Protein AF-A0AAE3G2D7-F1 (afdb_monomer_lite)

pLDDT: mean 83.36, std 17.12, range [39.81, 97.88]

Structure (mmCIF, N/CA/C/O backbone):
data_AF-A0AAE3G2D7-F1
#
_entry.id   AF-A0AAE3G2D7-F1
#
loop_
_atom_site.group_PDB
_atom_site.id
_atom_site.type_symbol
_atom_site.label_atom_id
_atom_site.label_al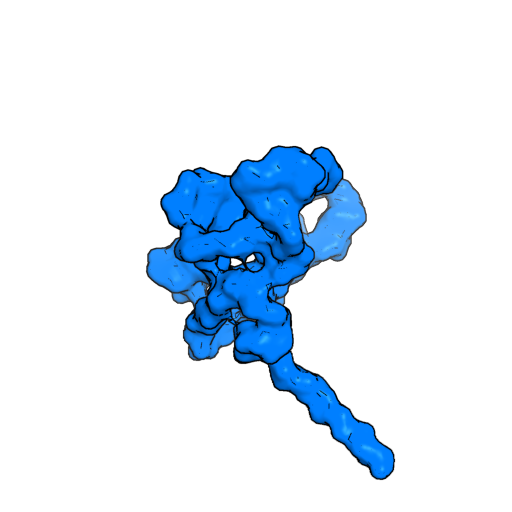t_id
_atom_site.label_comp_id
_atom_site.label_asym_id
_atom_site.label_entity_id
_atom_site.label_seq_id
_atom_site.pdbx_PDB_ins_code
_atom_site.Cartn_x
_atom_site.Cartn_y
_atom_site.Cartn_z
_atom_site.occupancy
_atom_site.B_iso_or_equiv
_atom_site.auth_seq_id
_atom_site.auth_comp_id
_atom_site.auth_asym_id
_atom_site.auth_atom_id
_atom_site.pdbx_PDB_model_num
ATOM 1 N N . MET A 1 1 ? -15.738 4.075 17.143 1.00 79.81 1 MET A N 1
ATOM 2 C CA . MET A 1 1 ? -15.095 4.270 15.831 1.00 79.81 1 MET A CA 1
ATOM 3 C C . MET A 1 1 ? -13.638 3.992 16.067 1.00 79.81 1 MET A C 1
ATOM 5 O O . MET A 1 1 ? -13.057 4.680 16.897 1.00 79.81 1 MET A O 1
ATOM 9 N N . ALA A 1 2 ? -13.101 2.979 15.406 1.00 90.56 2 ALA A N 1
ATOM 10 C CA . ALA A 1 2 ? -11.677 2.695 15.440 1.00 90.56 2 ALA A CA 1
ATOM 11 C C . ALA A 1 2 ? -11.005 3.349 14.230 1.00 90.56 2 ALA A C 1
ATOM 13 O O . ALA A 1 2 ? -11.614 3.455 13.158 1.00 90.56 2 ALA A O 1
ATOM 14 N N . LEU A 1 3 ? -9.767 3.790 14.418 1.00 95.25 3 LEU A N 1
ATOM 15 C CA . LEU A 1 3 ? -8.888 4.194 13.332 1.00 95.25 3 LEU A CA 1
ATOM 16 C C . LEU A 1 3 ? -7.773 3.179 13.204 1.00 95.25 3 LEU A C 1
ATOM 18 O O . LEU A 1 3 ? -7.226 2.718 14.206 1.00 95.25 3 LEU A O 1
ATOM 22 N N . LEU A 1 4 ? -7.446 2.864 11.962 1.00 96.06 4 LEU A N 1
ATOM 23 C CA . LEU A 1 4 ? -6.377 1.955 11.613 1.00 96.06 4 LEU A CA 1
ATOM 24 C C . LEU A 1 4 ? -5.421 2.669 10.663 1.00 96.06 4 LEU A C 1
ATOM 26 O O . LEU A 1 4 ? -5.854 3.459 9.818 1.00 96.06 4 LEU A O 1
ATOM 30 N N . ARG A 1 5 ? -4.135 2.361 10.768 1.00 97.12 5 ARG A N 1
ATOM 31 C CA . ARG A 1 5 ? -3.129 2.745 9.783 1.00 97.12 5 ARG A CA 1
ATOM 32 C C . ARG A 1 5 ? -2.738 1.515 8.981 1.00 97.12 5 ARG A C 1
ATOM 34 O O . ARG A 1 5 ? -2.299 0.518 9.544 1.00 97.12 5 ARG A O 1
ATOM 41 N N . PHE A 1 6 ? -2.915 1.606 7.670 1.00 97.88 6 PHE A N 1
ATOM 42 C CA . PHE A 1 6 ? -2.371 0.657 6.710 1.00 97.88 6 PHE A CA 1
ATOM 43 C C . PHE A 1 6 ? -1.032 1.187 6.208 1.00 97.88 6 PHE A C 1
ATOM 45 O O . PHE A 1 6 ? -0.997 2.258 5.600 1.00 97.88 6 PHE A O 1
ATOM 52 N N . SER A 1 7 ? 0.039 0.438 6.450 1.00 97.81 7 SER A N 1
ATOM 53 C CA . SER A 1 7 ? 1.404 0.796 6.067 1.00 97.81 7 SER A CA 1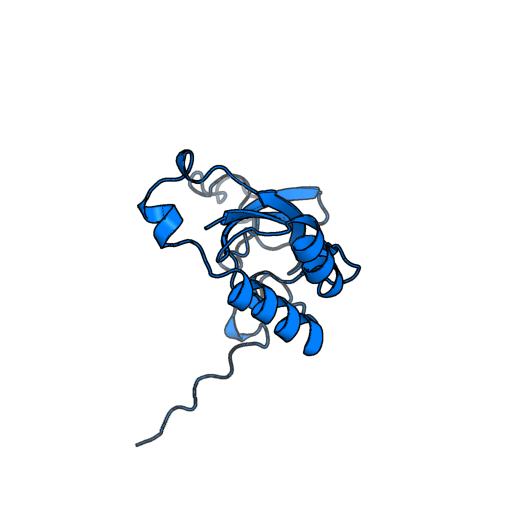
ATOM 54 C C . SER A 1 7 ? 1.921 -0.167 5.003 1.00 97.81 7 SER A C 1
ATOM 56 O O . SER A 1 7 ? 1.758 -1.385 5.106 1.00 97.81 7 SER A O 1
ATOM 58 N N . TYR A 1 8 ? 2.573 0.375 3.984 1.00 97.88 8 TYR A N 1
ATOM 59 C CA . TYR A 1 8 ? 3.132 -0.375 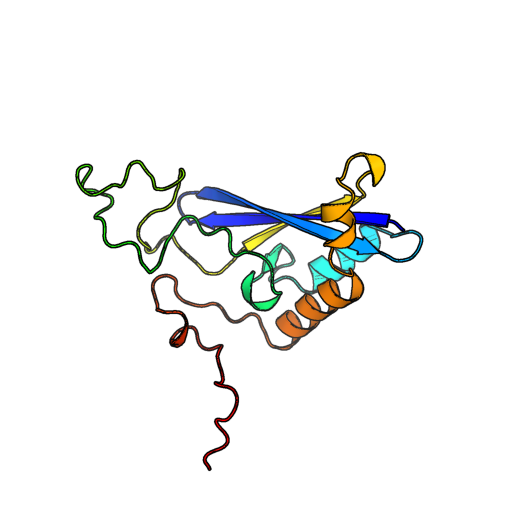2.862 1.00 97.88 8 TYR A CA 1
ATOM 60 C C . TYR A 1 8 ? 4.371 0.338 2.329 1.00 97.88 8 TYR A C 1
ATOM 62 O O . TYR A 1 8 ? 4.656 1.478 2.705 1.00 97.88 8 TYR A O 1
ATOM 70 N N . LEU A 1 9 ? 5.122 -0.329 1.462 1.00 95.50 9 LEU A N 1
ATOM 71 C CA . LEU A 1 9 ? 6.290 0.265 0.831 1.00 95.50 9 LEU A CA 1
ATOM 72 C C . LEU A 1 9 ? 6.452 -0.176 -0.619 1.00 95.50 9 LEU A C 1
ATOM 74 O O . LEU A 1 9 ? 6.048 -1.268 -1.011 1.00 95.50 9 LEU A O 1
ATOM 78 N N . TYR A 1 10 ? 7.071 0.693 -1.404 1.00 94.06 10 TYR A N 1
ATOM 79 C CA . TYR A 1 10 ? 7.722 0.335 -2.652 1.00 94.06 10 TYR A CA 1
ATOM 80 C C . TYR A 1 10 ? 9.181 -0.030 -2.361 1.00 94.06 10 TYR A C 1
ATOM 82 O O . TYR A 1 10 ? 9.832 0.642 -1.553 1.00 94.06 10 TYR A O 1
ATOM 90 N N . ARG A 1 11 ? 9.682 -1.078 -3.019 1.00 91.31 11 ARG A N 1
ATOM 91 C CA . ARG A 1 11 ? 11.088 -1.486 -3.006 1.00 91.31 11 ARG A CA 1
ATOM 92 C C . ARG A 1 11 ? 11.504 -1.832 -4.429 1.00 91.31 11 ARG A C 1
ATOM 94 O O . ARG A 1 11 ? 10.773 -2.575 -5.064 1.00 91.31 11 ARG A O 1
ATOM 101 N N . ASP A 1 12 ? 12.638 -1.327 -4.895 1.00 86.94 12 ASP A N 1
ATOM 102 C CA . ASP A 1 12 ? 13.227 -1.737 -6.176 1.00 86.94 12 ASP A CA 1
ATOM 103 C C . ASP A 1 12 ? 14.204 -2.921 -5.997 1.00 86.94 12 ASP A C 1
ATOM 105 O O . ASP A 1 12 ? 14.493 -3.359 -4.873 1.00 86.94 12 ASP A O 1
ATOM 109 N N . ALA A 1 13 ? 14.748 -3.451 -7.094 1.00 84.94 13 ALA A N 1
ATOM 110 C CA . ALA A 1 13 ? 15.732 -4.537 -7.025 1.00 84.94 13 ALA A CA 1
ATOM 111 C C . ALA A 1 13 ? 17.077 -4.112 -6.390 1.00 84.94 13 ALA A C 1
ATOM 113 O O . ALA A 1 13 ? 17.789 -4.956 -5.838 1.00 84.94 13 ALA A O 1
ATOM 114 N N . SER A 1 14 ? 17.374 -2.809 -6.366 1.00 80.75 14 SER A N 1
ATOM 115 C CA . SER A 1 14 ? 18.515 -2.207 -5.662 1.00 80.75 14 SER A CA 1
ATOM 116 C C . SER A 1 14 ? 18.256 -1.936 -4.163 1.00 80.75 14 SER A C 1
ATOM 118 O O . SER A 1 14 ? 19.134 -1.453 -3.442 1.00 80.75 14 SER A O 1
ATOM 120 N N . ASN A 1 15 ? 17.088 -2.341 -3.644 1.00 82.62 15 ASN A N 1
ATOM 121 C CA . ASN A 1 15 ? 16.656 -2.242 -2.247 1.00 82.62 15 ASN A CA 1
ATOM 122 C C . ASN A 1 15 ? 16.512 -0.801 -1.703 1.00 82.62 15 ASN A C 1
ATOM 124 O O . ASN A 1 15 ? 16.484 -0.599 -0.479 1.00 82.62 15 ASN A O 1
ATOM 128 N N . TYR A 1 16 ? 16.342 0.192 -2.575 1.00 81.00 16 TYR A N 1
ATOM 129 C CA . TYR A 1 16 ? 15.807 1.495 -2.193 1.00 81.00 16 TYR A CA 1
ATOM 130 C C . TYR A 1 16 ? 14.334 1.360 -1.813 1.00 81.00 16 TYR A C 1
ATOM 132 O O . TYR A 1 16 ? 13.613 0.517 -2.342 1.00 81.00 16 TYR A O 1
ATOM 140 N N . LYS A 1 17 ? 13.886 2.154 -0.834 1.00 89.38 17 LYS A N 1
ATOM 141 C CA . LYS A 1 17 ? 12.541 2.030 -0.257 1.00 89.38 17 LYS A CA 1
ATOM 142 C C . LYS A 1 17 ? 11.857 3.371 -0.131 1.00 89.38 17 LYS A C 1
ATOM 144 O O . LYS A 1 17 ? 12.470 4.339 0.310 1.00 89.38 17 LYS A O 1
ATOM 149 N N . ASN A 1 18 ? 10.563 3.377 -0.408 1.00 91.75 18 ASN A N 1
ATOM 150 C CA . ASN A 1 18 ? 9.687 4.488 -0.081 1.00 91.75 18 ASN A CA 1
ATOM 151 C C . ASN A 1 18 ? 8.410 3.963 0.562 1.00 91.75 18 ASN A C 1
ATOM 153 O O . ASN A 1 18 ? 7.843 2.975 0.099 1.00 91.75 18 ASN A O 1
ATOM 157 N N . ALA A 1 19 ? 7.973 4.605 1.638 1.00 94.06 19 ALA A N 1
ATOM 158 C CA . ALA A 1 19 ? 6.834 4.148 2.419 1.00 94.06 19 ALA A CA 1
ATOM 159 C C . ALA A 1 19 ? 5.576 4.945 2.075 1.00 94.06 19 ALA A C 1
ATOM 161 O O . ALA A 1 19 ? 5.630 6.141 1.789 1.00 94.06 19 ALA A O 1
ATOM 162 N N . GLY A 1 20 ? 4.435 4.274 2.156 1.00 94.94 20 GLY A N 1
ATOM 163 C CA . GLY A 1 20 ? 3.124 4.888 2.095 1.00 94.94 20 GLY A CA 1
ATOM 164 C C . GLY A 1 20 ? 2.283 4.476 3.292 1.00 94.94 20 GLY A C 1
ATOM 165 O O . GLY A 1 20 ? 2.415 3.375 3.830 1.00 94.94 20 GLY A O 1
ATOM 166 N N . GLU A 1 21 ? 1.381 5.365 3.685 1.00 96.38 21 GLU A N 1
ATOM 167 C CA . GLU A 1 21 ? 0.393 5.086 4.716 1.00 96.38 21 GLU A CA 1
ATOM 168 C C . GLU A 1 21 ? -0.998 5.532 4.270 1.00 96.38 21 GLU A C 1
ATOM 170 O O . GLU A 1 21 ? -1.162 6.481 3.498 1.00 96.38 21 GLU A O 1
ATOM 175 N N . VAL A 1 22 ? -2.016 4.812 4.733 1.00 96.94 22 VAL A N 1
ATOM 176 C CA . VAL A 1 22 ? -3.420 5.158 4.521 1.00 96.94 22 VAL A CA 1
ATOM 177 C C . VAL A 1 22 ? -4.162 5.028 5.839 1.00 96.94 22 VAL A C 1
ATOM 179 O O . VAL A 1 22 ? -4.136 3.980 6.487 1.00 96.94 22 VAL A O 1
ATOM 182 N N . LEU A 1 23 ? -4.869 6.094 6.208 1.00 97.00 23 LEU A N 1
ATOM 183 C CA . LEU A 1 23 ? -5.768 6.086 7.352 1.00 97.00 23 LEU A CA 1
ATOM 184 C C . LEU A 1 23 ? -7.106 5.459 6.973 1.00 97.00 23 LEU A C 1
ATOM 186 O O . LEU A 1 23 ? -7.769 5.870 6.014 1.00 97.00 23 LEU A O 1
ATOM 190 N N . LEU A 1 24 ? -7.508 4.475 7.766 1.00 96.50 24 LEU A N 1
ATOM 191 C CA . LEU A 1 24 ? -8.743 3.727 7.614 1.00 96.50 24 LEU A CA 1
ATOM 192 C C . LEU A 1 24 ? -9.606 3.928 8.856 1.00 96.50 24 LEU A C 1
ATOM 194 O O . LEU A 1 24 ? -9.105 4.028 9.975 1.00 96.50 24 LEU A O 1
ATOM 198 N N . ARG A 1 25 ? -10.921 3.964 8.668 1.00 95.12 25 ARG A N 1
ATOM 199 C CA . ARG A 1 25 ? -11.894 4.021 9.757 1.00 95.12 25 ARG A CA 1
ATOM 200 C C . ARG A 1 25 ? -12.803 2.806 9.727 1.00 95.12 25 ARG A C 1
ATOM 202 O O . ARG A 1 25 ? -13.200 2.332 8.661 1.00 95.12 25 ARG A O 1
ATOM 209 N N . ALA A 1 26 ? -13.131 2.322 10.917 1.00 92.25 26 ALA A N 1
ATOM 210 C CA . ALA A 1 26 ? -14.037 1.209 11.131 1.00 92.25 26 ALA A CA 1
ATOM 211 C C . ALA A 1 26 ? -15.178 1.615 12.070 1.00 92.25 26 ALA A C 1
ATOM 213 O O . ALA A 1 26 ? -14.992 2.317 13.077 1.00 92.25 26 ALA A O 1
ATOM 214 N N . GLN A 1 27 ? -16.384 1.156 11.740 1.00 86.50 27 GLN A N 1
ATOM 215 C CA . GLN A 1 27 ? -17.539 1.301 12.614 1.00 86.50 27 GLN A CA 1
ATOM 216 C C . GLN A 1 27 ? -17.425 0.313 13.778 1.00 86.50 27 GLN A C 1
ATOM 218 O O . GLN A 1 27 ? -17.264 -0.882 13.565 1.00 86.50 27 GLN A O 1
ATOM 223 N N . GLY A 1 28 ? -17.544 0.816 15.007 1.00 83.19 28 GLY A N 1
ATOM 224 C CA . GLY A 1 28 ? -17.433 -0.010 16.211 1.00 83.19 28 GLY A CA 1
ATOM 225 C C . GLY A 1 28 ? -15.992 -0.336 16.605 1.00 83.19 28 GLY A C 1
ATOM 226 O O . GLY A 1 28 ? -15.105 0.506 16.436 1.00 83.19 28 GLY A O 1
ATOM 227 N N . ASP A 1 29 ? -15.834 -1.517 17.199 1.00 80.56 29 ASP A N 1
ATOM 228 C CA . ASP A 1 29 ? -14.560 -2.125 17.577 1.00 80.56 29 ASP A CA 1
ATOM 229 C C . ASP A 1 29 ? -13.997 -2.886 16.369 1.00 80.56 29 ASP A C 1
AT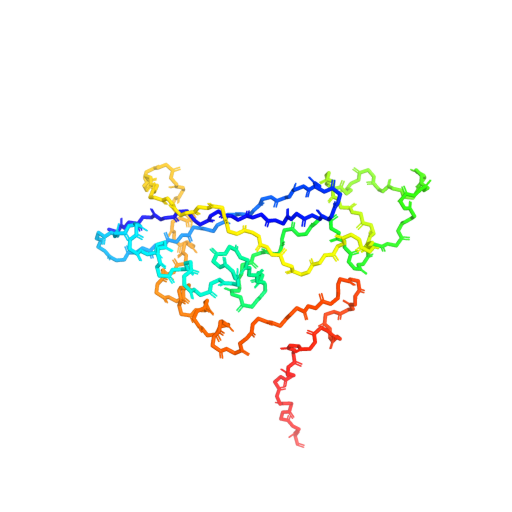OM 231 O O . ASP A 1 29 ? -14.746 -3.582 15.676 1.00 80.56 29 ASP A O 1
ATOM 235 N N . ALA A 1 30 ? -12.715 -2.691 16.067 1.00 85.12 30 ALA A N 1
ATOM 236 C CA . ALA A 1 30 ? -12.067 -3.299 14.913 1.00 85.12 30 ALA A CA 1
ATOM 237 C C . ALA A 1 30 ? -11.086 -4.370 15.379 1.00 85.12 30 ALA A C 1
ATOM 239 O O . ALA A 1 30 ? -10.070 -4.057 15.996 1.00 85.12 30 ALA A O 1
ATOM 240 N N . ASP A 1 31 ? -11.378 -5.619 15.028 1.00 93.69 31 ASP A N 1
ATOM 241 C CA . ASP A 1 31 ? -10.445 -6.727 15.195 1.00 93.69 31 ASP A CA 1
ATOM 242 C C . ASP A 1 31 ? -9.338 -6.615 14.136 1.00 93.69 31 ASP A C 1
ATOM 244 O O . ASP A 1 31 ? -9.499 -7.031 12.985 1.00 93.69 31 ASP A O 1
ATOM 248 N N . VAL A 1 32 ? -8.239 -5.957 14.513 1.00 94.81 32 VAL A N 1
ATOM 249 C CA . VAL A 1 32 ? -7.108 -5.667 13.622 1.00 94.81 32 VAL A CA 1
ATOM 250 C C . VAL A 1 32 ? -6.503 -6.950 13.065 1.00 94.81 32 VAL A C 1
ATOM 252 O O . VAL A 1 32 ? -6.210 -7.005 11.874 1.00 94.81 32 VAL A O 1
ATOM 255 N N . GLU A 1 33 ? -6.373 -7.987 13.894 1.00 95.38 33 GLU A N 1
ATOM 256 C CA . GLU A 1 33 ? -5.787 -9.267 13.494 1.00 95.38 33 GLU A CA 1
ATOM 257 C C . GLU A 1 33 ? -6.657 -9.953 12.438 1.00 95.38 33 GLU A C 1
ATOM 259 O O . GLU A 1 33 ? -6.158 -10.361 11.387 1.00 95.38 33 GLU A O 1
ATOM 264 N N . ALA A 1 34 ? -7.976 -10.005 12.651 1.00 95.00 34 ALA A N 1
ATOM 265 C CA . ALA A 1 34 ? -8.899 -10.582 11.676 1.00 95.00 34 ALA A CA 1
ATOM 266 C C . ALA A 1 34 ? -8.935 -9.791 10.355 1.00 95.00 34 ALA A C 1
ATOM 268 O O . ALA A 1 34 ? -9.074 -10.374 9.273 1.00 95.00 34 ALA A O 1
ATOM 269 N N . ILE A 1 35 ? -8.818 -8.461 10.421 1.00 95.75 35 ILE A N 1
ATOM 270 C CA . ILE A 1 35 ? -8.776 -7.597 9.235 1.00 95.75 35 ILE A CA 1
ATOM 271 C C . ILE A 1 35 ? -7.465 -7.798 8.471 1.00 95.75 35 ILE A C 1
ATOM 273 O O . ILE A 1 35 ? -7.503 -7.936 7.246 1.00 95.75 35 ILE A O 1
ATOM 277 N N . GLU A 1 36 ? -6.327 -7.846 9.164 1.00 96.56 36 GLU A N 1
ATOM 278 C CA . GLU A 1 36 ? -5.028 -8.098 8.543 1.00 96.56 36 GLU A CA 1
ATOM 279 C C . GLU A 1 36 ? -4.982 -9.493 7.906 1.00 96.56 36 GLU A C 1
ATOM 281 O O . GLU A 1 36 ? -4.559 -9.625 6.760 1.00 96.56 36 GLU A O 1
ATOM 286 N N . GLU A 1 37 ? -5.493 -10.530 8.576 1.00 96.62 37 GLU A N 1
ATOM 287 C CA . GLU A 1 37 ? -5.562 -11.881 8.006 1.00 96.62 37 GLU A CA 1
ATOM 288 C C . GLU A 1 37 ? -6.399 -11.901 6.718 1.00 96.62 37 GLU A C 1
ATOM 290 O O . GLU A 1 37 ? -6.021 -12.517 5.715 1.00 96.62 37 GLU A O 1
ATOM 295 N N . ARG A 1 38 ? -7.541 -11.203 6.716 1.00 96.12 38 ARG A N 1
ATOM 296 C CA . ARG A 1 38 ? -8.388 -11.072 5.525 1.00 96.12 38 ARG A CA 1
ATOM 297 C C . ARG A 1 38 ? -7.665 -10.343 4.400 1.00 96.12 38 ARG A C 1
ATOM 299 O O . ARG A 1 38 ? -7.768 -10.772 3.256 1.00 96.12 38 ARG A O 1
ATOM 306 N N . LEU A 1 39 ? -6.945 -9.272 4.718 1.00 96.94 39 LEU A N 1
ATOM 307 C CA . LEU A 1 39 ? -6.151 -8.520 3.758 1.00 96.94 39 LEU A CA 1
ATOM 308 C C . LEU A 1 39 ? -5.048 -9.400 3.154 1.00 96.94 39 LEU A C 1
ATOM 310 O O . LEU A 1 39 ? -4.982 -9.512 1.933 1.00 96.94 39 LEU A O 1
ATOM 314 N N . ARG A 1 40 ? -4.251 -10.095 3.974 1.00 97.50 40 ARG A N 1
ATOM 315 C CA . ARG A 1 40 ? -3.158 -10.970 3.510 1.00 97.50 40 ARG A CA 1
ATOM 316 C C . ARG A 1 40 ? -3.636 -12.047 2.539 1.00 97.50 40 ARG A C 1
ATOM 318 O O . ARG A 1 40 ? -2.967 -12.311 1.553 1.00 97.50 40 ARG A O 1
ATOM 325 N N . LYS A 1 41 ? -4.843 -12.593 2.721 1.00 97.44 41 LYS A N 1
ATOM 326 C CA . LYS A 1 41 ? -5.447 -13.561 1.777 1.00 97.44 41 LYS A CA 1
ATOM 327 C C . LYS A 1 41 ? -5.731 -13.000 0.378 1.00 97.44 41 LYS A C 1
ATOM 329 O O . LYS A 1 41 ? -6.014 -13.775 -0.531 1.00 97.44 41 LYS A O 1
ATOM 334 N N . THR A 1 42 ? -5.729 -11.679 0.212 1.00 97.25 42 THR A N 1
ATOM 335 C CA . THR A 1 42 ? -5.937 -11.012 -1.084 1.00 97.25 42 THR A CA 1
ATOM 336 C C . THR A 1 42 ? -4.631 -10.604 -1.764 1.00 97.25 42 THR A C 1
ATOM 338 O O . THR A 1 42 ? -4.635 -10.308 -2.958 1.00 97.25 42 THR A O 1
ATOM 341 N N . LEU A 1 43 ? -3.524 -10.578 -1.022 1.00 97.31 43 LEU A N 1
ATOM 342 C CA . LEU A 1 43 ? -2.215 -10.200 -1.539 1.00 97.31 43 LEU A CA 1
ATOM 343 C C . LEU A 1 43 ? -1.624 -11.342 -2.372 1.00 97.31 43 LEU A C 1
ATOM 345 O O . LEU A 1 43 ? -1.885 -12.518 -2.113 1.00 97.31 43 LEU A O 1
ATOM 349 N N . ASP A 1 44 ? -0.823 -10.989 -3.371 1.00 96.88 44 ASP A N 1
ATOM 350 C CA . ASP A 1 44 ? 0.031 -11.943 -4.070 1.00 96.88 44 ASP A CA 1
ATOM 351 C C . ASP A 1 44 ? 1.107 -12.454 -3.102 1.00 96.88 44 ASP A C 1
ATOM 353 O O . ASP A 1 44 ? 1.708 -11.674 -2.362 1.00 96.88 44 ASP A O 1
ATOM 357 N N . ASP A 1 45 ? 1.249 -13.776 -3.016 1.00 95.56 45 ASP A N 1
ATOM 358 C CA . ASP A 1 45 ? 2.069 -14.483 -2.015 1.00 95.56 45 ASP A CA 1
ATOM 359 C C . ASP A 1 45 ? 1.833 -14.062 -0.544 1.00 95.56 45 ASP A C 1
ATOM 361 O O . ASP A 1 45 ? 2.640 -14.316 0.342 1.00 95.56 45 ASP A O 1
ATOM 365 N N . GLY A 1 46 ? 0.698 -13.419 -0.249 1.00 95.56 46 GLY A N 1
ATOM 366 C CA . GLY A 1 46 ? 0.387 -12.927 1.095 1.00 95.56 46 GLY A CA 1
ATOM 367 C C . GLY A 1 46 ? 1.086 -11.622 1.499 1.00 95.56 46 GLY A C 1
ATOM 368 O O . GLY A 1 46 ? 0.895 -11.177 2.637 1.00 95.56 46 GLY A O 1
ATOM 369 N N . GLU A 1 47 ? 1.842 -10.996 0.591 1.00 96.50 47 GLU A N 1
ATOM 370 C CA . GLU A 1 47 ? 2.680 -9.822 0.882 1.00 96.50 47 GLU A CA 1
ATOM 371 C C . GLU A 1 47 ? 2.585 -8.717 -0.180 1.00 96.50 47 GLU A C 1
ATOM 373 O O . GLU A 1 47 ? 2.667 -7.538 0.168 1.00 96.50 47 GLU A O 1
ATOM 378 N N . TYR A 1 48 ? 2.352 -9.055 -1.450 1.00 97.56 48 TYR A N 1
ATOM 379 C CA . TYR A 1 48 ? 2.477 -8.105 -2.555 1.00 97.56 48 TYR A CA 1
ATOM 380 C C . TYR A 1 48 ? 1.138 -7.656 -3.147 1.00 97.56 48 TYR A C 1
ATOM 382 O O . TYR A 1 48 ? 0.152 -8.391 -3.195 1.00 97.56 48 TYR A O 1
ATOM 390 N N . PHE A 1 49 ? 1.088 -6.416 -3.624 1.00 97.75 49 PHE A N 1
ATOM 391 C CA . PHE A 1 49 ? -0.067 -5.854 -4.328 1.00 97.75 49 PHE A CA 1
ATOM 392 C C . PHE A 1 49 ? 0.354 -4.733 -5.281 1.00 97.75 49 PHE A C 1
ATOM 394 O O . PHE A 1 49 ? 1.525 -4.378 -5.346 1.00 97.75 49 PHE A O 1
ATOM 401 N N . ILE A 1 50 ? -0.600 -4.172 -6.030 1.00 96.00 50 ILE A N 1
ATOM 402 C CA . ILE A 1 50 ? -0.361 -3.027 -6.923 1.00 96.00 50 ILE A CA 1
ATOM 403 C C . ILE A 1 50 ? -1.218 -1.849 -6.463 1.00 96.00 50 ILE A C 1
ATOM 405 O O . ILE A 1 50 ? -2.453 -1.924 -6.492 1.00 96.00 50 ILE A O 1
ATOM 409 N N . ALA A 1 51 ? -0.572 -0.764 -6.033 1.00 95.25 51 ALA A N 1
ATOM 410 C CA . ALA A 1 51 ? -1.215 0.339 -5.324 1.00 95.25 51 ALA A CA 1
ATOM 411 C C . ALA A 1 51 ? -2.364 1.013 -6.100 1.00 95.25 51 ALA A C 1
ATOM 413 O O . ALA A 1 51 ? -3.460 1.190 -5.550 1.00 95.25 51 ALA A O 1
ATOM 414 N N . SER A 1 52 ? -2.192 1.305 -7.394 1.00 93.75 52 SER A N 1
ATOM 415 C CA . SER A 1 52 ? -3.265 1.875 -8.234 1.00 93.75 52 SER A CA 1
ATOM 416 C C . SER A 1 52 ? -4.509 0.996 -8.336 1.00 93.75 52 SER A C 1
ATOM 418 O O . SER A 1 52 ? -5.615 1.524 -8.448 1.00 93.75 52 SER A O 1
ATOM 420 N N . GLN A 1 53 ? -4.377 -0.331 -8.255 1.00 95.19 53 GLN A N 1
ATOM 421 C CA . GLN A 1 53 ? -5.515 -1.253 -8.389 1.00 95.19 53 GLN A CA 1
ATOM 422 C C . GLN A 1 53 ? -6.412 -1.277 -7.144 1.00 95.19 53 GLN A C 1
ATOM 424 O O . GLN A 1 53 ? -7.568 -1.697 -7.222 1.00 95.19 53 GLN A O 1
ATOM 429 N N . VAL A 1 54 ? -5.910 -0.773 -6.013 1.00 95.81 54 VAL A N 1
ATOM 430 C CA . VAL A 1 54 ? -6.642 -0.637 -4.740 1.00 95.81 54 VAL A CA 1
ATOM 431 C C . VAL A 1 54 ? -6.870 0.826 -4.331 1.00 95.81 54 VAL A C 1
ATOM 433 O O . VAL A 1 54 ? -7.492 1.121 -3.299 1.00 95.81 54 VAL A O 1
ATOM 436 N N . GLY A 1 55 ? -6.412 1.758 -5.171 1.00 94.19 55 GLY A N 1
ATOM 437 C CA . GLY A 1 55 ? -6.578 3.196 -4.995 1.00 94.19 55 GLY A CA 1
ATOM 438 C C . GLY A 1 55 ? -5.778 3.751 -3.820 1.00 94.19 55 GLY A C 1
ATOM 439 O O . GLY A 1 55 ? -6.307 4.577 -3.077 1.00 94.19 55 GLY A O 1
ATOM 440 N N . VAL A 1 56 ? -4.557 3.264 -3.594 1.00 94.62 56 VAL A N 1
ATOM 441 C CA . VAL A 1 56 ? -3.593 3.889 -2.668 1.00 94.62 56 VAL A CA 1
ATOM 442 C C . VAL A 1 56 ? -2.462 4.554 -3.466 1.00 94.62 56 VAL A C 1
ATOM 444 O O . VAL A 1 56 ? -2.279 4.213 -4.636 1.00 94.62 56 VAL A O 1
ATOM 447 N N . PRO A 1 57 ? -1.744 5.538 -2.894 1.00 93.19 57 PRO A N 1
ATOM 448 C CA . PRO A 1 57 ? -0.597 6.150 -3.563 1.00 93.19 57 PRO A CA 1
ATOM 449 C C . PRO A 1 57 ? 0.465 5.127 -3.994 1.00 93.19 57 PRO A C 1
ATOM 451 O O . PRO A 1 57 ? 0.754 4.181 -3.279 1.00 93.19 57 PRO A O 1
ATOM 454 N N . GLU A 1 58 ? 1.081 5.331 -5.156 1.00 90.75 58 GLU A N 1
ATOM 455 C CA . GLU A 1 58 ? 2.104 4.407 -5.674 1.00 90.75 58 GLU A CA 1
ATOM 456 C C . GLU A 1 58 ? 3.454 4.535 -4.956 1.00 90.75 58 GLU A C 1
ATOM 458 O O . GLU A 1 58 ? 4.259 3.622 -5.001 1.00 90.75 58 GLU A O 1
ATOM 463 N N . VAL A 1 59 ? 3.752 5.677 -4.330 1.00 90.81 59 VAL A N 1
ATOM 464 C CA . VAL A 1 59 ? 5.026 5.929 -3.622 1.00 90.81 59 VAL A CA 1
ATOM 465 C C . VAL A 1 59 ? 6.295 5.492 -4.384 1.00 90.81 59 VAL A C 1
ATOM 467 O O . VAL A 1 59 ? 7.315 5.212 -3.769 1.00 90.81 59 VAL A O 1
ATOM 470 N N . PHE A 1 60 ? 6.273 5.463 -5.720 1.00 89.56 60 PHE A N 1
ATOM 471 C CA . PHE A 1 60 ? 7.438 5.067 -6.508 1.00 89.56 60 PHE A CA 1
ATOM 472 C C . PHE A 1 60 ? 8.630 5.990 -6.266 1.00 89.56 60 PHE A C 1
ATOM 474 O O . PHE A 1 60 ? 8.474 7.199 -6.055 1.00 89.56 60 PHE A O 1
ATOM 481 N N . LEU A 1 61 ? 9.814 5.388 -6.349 1.00 82.88 61 LEU A N 1
ATOM 482 C CA . LEU A 1 61 ? 11.097 6.083 -6.359 1.00 82.88 61 LEU A CA 1
ATOM 483 C C . LEU A 1 61 ? 11.552 6.456 -7.779 1.00 82.88 61 LEU A C 1
ATOM 485 O O . LEU A 1 61 ? 12.666 6.906 -8.001 1.00 82.88 61 LEU A O 1
ATOM 489 N N . TRP A 1 62 ? 10.675 6.293 -8.761 1.00 82.12 62 TRP A N 1
ATOM 490 C CA . TRP A 1 62 ? 10.938 6.633 -10.148 1.00 82.12 62 TRP A CA 1
ATOM 491 C C . TRP A 1 62 ? 9.791 7.455 -10.724 1.00 82.12 62 TRP A C 1
ATOM 493 O O . TRP A 1 62 ? 8.665 7.459 -10.211 1.00 82.12 62 TRP A O 1
ATOM 503 N N . SER A 1 63 ? 10.077 8.167 -11.810 1.00 77.00 63 SER A N 1
ATOM 504 C CA . SER A 1 63 ? 9.068 8.866 -12.602 1.00 77.00 63 SER A CA 1
ATOM 505 C C . SER A 1 63 ? 9.179 8.465 -14.066 1.00 77.00 63 SER A C 1
ATOM 507 O O . SER A 1 63 ? 10.255 8.506 -14.646 1.00 77.00 63 SER A O 1
ATOM 509 N N . ALA A 1 64 ? 8.050 8.125 -14.693 1.00 68.62 64 ALA A N 1
ATOM 510 C CA . ALA A 1 64 ? 8.008 7.893 -16.141 1.00 68.62 64 ALA A CA 1
ATOM 511 C C . ALA A 1 64 ? 8.178 9.189 -16.957 1.00 68.62 64 ALA A C 1
ATOM 513 O O . ALA A 1 64 ? 8.362 9.131 -18.166 1.00 68.62 64 ALA A O 1
ATOM 514 N N . GLU A 1 65 ? 8.072 10.345 -16.299 1.00 69.25 65 GLU A N 1
ATOM 515 C CA . GLU A 1 65 ? 8.270 11.667 -16.900 1.00 69.25 65 GLU A CA 1
ATOM 516 C C . GLU A 1 65 ? 9.670 12.230 -16.612 1.00 69.25 65 GLU A C 1
ATOM 518 O O . GLU A 1 65 ? 9.963 13.347 -17.020 1.00 69.25 65 GLU A O 1
ATOM 523 N N . ALA A 1 66 ? 10.517 11.491 -15.885 1.00 69.75 66 ALA A N 1
ATOM 524 C CA . ALA A 1 66 ? 11.906 11.876 -15.671 1.00 69.75 66 ALA A CA 1
ATOM 525 C C . ALA A 1 66 ? 12.683 11.793 -16.995 1.00 69.75 66 ALA A C 1
ATOM 527 O O . ALA A 1 66 ? 12.685 10.747 -17.643 1.00 69.75 66 ALA A O 1
ATOM 528 N N . ASP A 1 67 ? 13.332 12.889 -17.382 1.00 64.50 67 ASP A N 1
ATOM 529 C CA . ASP A 1 67 ? 14.121 13.025 -18.613 1.00 64.50 67 ASP A CA 1
ATOM 530 C C . ASP A 1 67 ? 15.600 13.372 -18.358 1.00 64.50 67 ASP A C 1
ATOM 532 O O . ASP A 1 67 ? 16.334 13.662 -19.302 1.00 64.50 67 ASP A O 1
ATOM 536 N N . TYR A 1 68 ? 16.040 13.324 -17.098 1.00 66.38 68 TYR A N 1
ATOM 537 C CA . TYR A 1 68 ? 17.429 13.549 -16.691 1.00 66.38 68 TYR A CA 1
ATOM 538 C C . TYR A 1 68 ? 18.237 12.256 -16.757 1.00 66.38 68 TYR A C 1
ATOM 540 O O . TYR A 1 68 ? 17.717 11.183 -16.488 1.00 66.38 68 TYR A O 1
ATOM 548 N N . ASP A 1 69 ? 19.517 12.334 -17.088 1.00 63.09 69 ASP A N 1
ATOM 549 C CA . ASP A 1 69 ? 20.390 11.164 -17.056 1.00 63.09 69 ASP A CA 1
ATOM 550 C C . ASP A 1 69 ? 20.854 10.943 -15.601 1.00 63.09 69 ASP A C 1
ATOM 552 O O . ASP A 1 69 ? 21.432 11.856 -15.008 1.00 63.09 69 ASP A O 1
ATOM 556 N N . PRO A 1 70 ? 20.577 9.780 -14.972 1.00 57.34 70 PRO A N 1
ATOM 557 C CA . PRO A 1 70 ? 21.004 9.519 -13.597 1.00 57.34 70 PRO A CA 1
ATOM 558 C C . PRO A 1 70 ? 22.534 9.495 -13.427 1.00 57.34 70 PRO A C 1
ATOM 560 O O . PRO A 1 70 ? 22.999 9.656 -12.299 1.00 57.34 70 PRO A O 1
ATOM 563 N N . ASP A 1 71 ? 23.299 9.324 -14.512 1.00 61.41 71 ASP A N 1
ATOM 564 C CA . ASP A 1 71 ? 24.764 9.401 -14.526 1.00 61.41 71 ASP A CA 1
ATOM 565 C C . ASP A 1 71 ? 25.286 10.826 -14.831 1.00 61.41 71 ASP A C 1
ATOM 567 O O . ASP A 1 71 ? 26.491 11.078 -14.726 1.00 61.41 71 ASP A O 1
ATOM 571 N N . ASP A 1 72 ? 24.405 11.772 -15.183 1.00 64.69 72 ASP A N 1
ATOM 572 C CA . ASP A 1 72 ? 24.736 13.176 -15.447 1.00 64.69 72 ASP A CA 1
ATOM 573 C C . ASP A 1 72 ? 24.258 14.080 -14.297 1.00 64.69 72 ASP A C 1
ATOM 575 O O . ASP A 1 72 ? 23.112 14.548 -14.254 1.00 64.69 72 ASP A O 1
ATOM 579 N N . GLU A 1 73 ? 25.182 14.358 -13.371 1.00 61.56 73 GLU A N 1
ATOM 580 C CA . GLU A 1 73 ? 24.973 15.237 -12.214 1.00 61.56 73 GLU A CA 1
ATOM 581 C C . GLU A 1 73 ? 24.486 16.654 -12.593 1.00 61.56 73 GLU A C 1
ATOM 583 O O . GLU A 1 73 ? 23.874 17.309 -11.752 1.00 61.56 73 GLU A O 1
ATOM 588 N N . GLU A 1 74 ? 24.704 17.146 -13.826 1.00 66.75 74 GLU A N 1
ATOM 589 C CA . GLU A 1 74 ? 24.197 18.464 -14.253 1.00 66.75 74 GLU A CA 1
ATOM 590 C C . GLU A 1 74 ? 22.691 18.453 -14.543 1.00 66.75 74 GLU A C 1
ATOM 592 O O . GLU A 1 74 ? 22.035 19.495 -14.464 1.00 66.75 74 GLU A O 1
ATOM 597 N N . THR A 1 75 ? 22.136 17.288 -14.890 1.00 62.84 75 THR A N 1
ATOM 598 C CA . THR A 1 75 ? 20.707 17.132 -15.196 1.00 62.84 75 THR A CA 1
ATOM 599 C C . THR A 1 75 ? 19.894 16.646 -14.005 1.00 62.84 75 THR A C 1
ATOM 601 O O . THR A 1 75 ? 18.671 16.780 -14.025 1.00 62.84 75 THR A O 1
ATOM 604 N N . PHE A 1 76 ? 20.551 16.137 -12.957 1.00 60.59 76 PHE A N 1
ATOM 605 C CA . PHE A 1 76 ? 19.901 15.684 -11.733 1.00 60.59 76 PHE A CA 1
ATOM 606 C C . PHE A 1 76 ? 19.292 16.884 -10.978 1.00 60.59 76 PHE A C 1
ATOM 608 O O . PHE A 1 76 ? 20.029 17.695 -10.414 1.00 60.59 76 PHE A O 1
ATOM 615 N N . PRO A 1 77 ? 17.956 17.052 -10.949 1.00 59.09 77 PRO A N 1
ATOM 616 C CA . PRO A 1 77 ? 17.355 18.244 -10.367 1.00 59.09 77 PRO A CA 1
ATOM 617 C C . PRO A 1 77 ? 17.492 18.237 -8.840 1.00 59.09 77 PRO A C 1
ATOM 619 O O . PRO A 1 77 ? 17.013 17.311 -8.185 1.00 59.09 77 PRO A O 1
ATOM 622 N N . ASP A 1 78 ? 18.035 19.316 -8.267 1.00 56.81 78 ASP A N 1
ATOM 623 C CA . ASP A 1 78 ? 18.109 19.529 -6.810 1.00 56.81 78 ASP A CA 1
ATOM 624 C C . ASP A 1 78 ? 16.728 19.451 -6.115 1.00 56.81 78 ASP A C 1
ATOM 626 O O . ASP A 1 78 ? 16.635 19.126 -4.931 1.00 56.81 78 ASP A O 1
ATOM 630 N N . ASP A 1 79 ? 15.649 19.755 -6.852 1.00 53.91 79 ASP A N 1
ATOM 631 C CA . ASP A 1 79 ? 14.254 19.777 -6.383 1.00 53.91 79 ASP A CA 1
ATOM 632 C C . ASP A 1 79 ? 13.529 18.423 -6.488 1.00 53.91 79 ASP A C 1
ATOM 634 O O . ASP A 1 79 ? 12.389 18.289 -6.018 1.00 53.91 79 ASP A O 1
ATOM 638 N N . LEU A 1 80 ? 14.145 17.392 -7.081 1.00 54.12 80 LEU A N 1
ATOM 639 C CA . LEU A 1 80 ? 13.606 16.049 -6.919 1.00 54.12 80 LEU A CA 1
ATOM 640 C C . LEU A 1 80 ? 13.819 15.645 -5.468 1.00 54.12 80 LEU A C 1
ATOM 642 O O . LEU A 1 80 ? 14.940 15.424 -5.017 1.00 54.12 80 LEU A O 1
ATOM 646 N N . GLY A 1 81 ? 12.710 15.549 -4.729 1.00 49.47 81 GLY A N 1
ATOM 647 C CA . GLY A 1 81 ? 12.723 14.949 -3.402 1.00 49.47 81 GLY A CA 1
ATOM 648 C C . GLY A 1 81 ? 13.530 13.642 -3.430 1.00 49.47 81 GLY A C 1
ATOM 649 O O . GLY A 1 81 ? 13.511 12.941 -4.446 1.00 49.47 81 GLY A O 1
ATOM 650 N N . PRO A 1 82 ? 14.265 13.324 -2.353 1.00 47.41 82 PRO A N 1
ATOM 651 C CA . PRO A 1 82 ? 15.226 12.229 -2.345 1.00 47.41 82 PRO A CA 1
ATOM 652 C C . PRO A 1 82 ? 14.613 10.945 -2.910 1.00 47.41 82 PRO A C 1
ATOM 654 O O . PRO A 1 82 ? 13.532 10.532 -2.489 1.00 47.41 82 PRO A O 1
ATOM 657 N N . GLY A 1 83 ? 15.315 10.324 -3.860 1.00 53.88 83 GLY A N 1
ATOM 658 C CA . GLY A 1 83 ? 14.909 9.043 -4.426 1.00 53.88 83 GLY A CA 1
ATOM 659 C C . GLY A 1 83 ? 13.814 9.131 -5.484 1.00 53.88 83 GLY A C 1
ATOM 660 O O . GLY A 1 83 ? 12.974 8.249 -5.523 1.00 53.88 83 GLY A O 1
ATOM 661 N N . LYS A 1 84 ? 13.787 10.160 -6.337 1.00 66.06 84 LYS A N 1
ATOM 662 C CA . LYS A 1 84 ? 13.138 10.034 -7.649 1.00 66.06 84 LYS A CA 1
ATOM 663 C C . LYS A 1 84 ? 14.213 9.925 -8.725 1.00 66.06 84 LYS A C 1
ATOM 665 O O . LYS A 1 84 ? 14.984 10.864 -8.888 1.00 66.06 84 LYS A O 1
ATOM 670 N N . TYR A 1 85 ? 14.291 8.791 -9.419 1.00 72.38 85 TYR A N 1
ATOM 671 C CA . TYR A 1 85 ? 15.203 8.519 -10.544 1.00 72.38 85 TYR A CA 1
ATOM 672 C C . TYR A 1 85 ? 14.434 8.209 -11.845 1.00 72.38 85 TYR A C 1
ATOM 674 O O . TYR A 1 85 ? 13.208 8.037 -11.846 1.00 72.38 85 TYR A O 1
ATOM 682 N N . VAL A 1 86 ? 15.147 8.188 -12.974 1.00 77.62 86 VAL A N 1
ATOM 683 C CA . VAL A 1 86 ? 14.612 7.640 -14.228 1.00 77.62 86 VAL A CA 1
ATOM 684 C C . VAL A 1 86 ? 14.334 6.163 -14.043 1.00 77.62 86 VAL A C 1
ATOM 686 O O . VAL A 1 86 ? 15.116 5.463 -13.414 1.00 77.62 86 VAL A O 1
ATOM 689 N N . VAL A 1 87 ? 13.230 5.694 -14.616 1.00 81.44 87 VAL A N 1
ATOM 690 C CA . VAL A 1 87 ? 12.907 4.268 -14.640 1.00 81.44 87 VAL A CA 1
ATOM 691 C C . VAL A 1 87 ? 14.086 3.410 -15.115 1.00 81.44 87 VAL A C 1
ATOM 693 O O . VAL A 1 87 ? 14.703 3.681 -16.143 1.00 81.44 87 VAL A O 1
ATOM 696 N N . SER A 1 88 ? 14.350 2.340 -14.382 1.00 80.31 88 SER A N 1
ATOM 697 C CA . SER A 1 88 ? 15.398 1.361 -14.647 1.00 80.31 88 SER A CA 1
ATOM 698 C C . SER A 1 88 ? 14.822 -0.057 -14.711 1.00 80.31 88 SER A C 1
ATOM 700 O O . SER A 1 88 ? 13.656 -0.285 -14.384 1.00 80.31 88 SER A O 1
ATOM 702 N N . ASP A 1 89 ? 15.648 -1.029 -15.105 1.00 83.56 89 ASP A N 1
ATOM 703 C CA . ASP A 1 89 ? 15.277 -2.452 -15.084 1.00 83.56 89 ASP A CA 1
ATOM 704 C C . ASP A 1 89 ? 15.026 -2.991 -13.659 1.00 83.56 89 ASP A C 1
ATOM 706 O O . ASP A 1 89 ? 14.420 -4.051 -13.499 1.00 83.56 89 ASP A O 1
ATOM 710 N N . ASP A 1 90 ? 15.467 -2.265 -12.626 1.00 84.00 90 ASP A N 1
ATOM 711 C CA . ASP A 1 90 ? 15.240 -2.618 -11.221 1.00 84.00 90 ASP A CA 1
ATOM 712 C C . ASP A 1 90 ? 13.825 -2.260 -10.741 1.00 84.00 90 ASP A C 1
ATOM 714 O O . ASP A 1 90 ? 13.406 -2.695 -9.661 1.00 84.00 90 ASP A O 1
ATOM 718 N N . ASP A 1 91 ? 13.085 -1.471 -11.522 1.00 88.19 91 ASP A N 1
ATOM 719 C CA . ASP A 1 91 ? 11.782 -0.959 -11.133 1.00 88.19 91 ASP A CA 1
ATOM 720 C C . ASP A 1 91 ? 10.635 -1.899 -11.505 1.00 88.19 91 ASP A C 1
ATOM 722 O O . ASP A 1 91 ? 10.606 -2.533 -12.562 1.00 88.19 91 ASP A O 1
ATOM 726 N N . HIS A 1 92 ? 9.598 -1.920 -10.664 1.00 91.56 92 HIS A N 1
ATOM 727 C CA . HIS A 1 92 ? 8.383 -2.695 -10.921 1.00 91.56 92 HIS A CA 1
ATOM 728 C C . HIS A 1 92 ? 7.108 -2.038 -10.378 1.00 91.56 92 HIS A C 1
ATOM 730 O O . HIS A 1 92 ? 7.141 -1.050 -9.652 1.00 91.56 92 HIS A O 1
ATOM 736 N N . SER A 1 93 ? 5.944 -2.605 -10.703 1.00 93.38 93 SER A N 1
ATOM 737 C CA . SER A 1 93 ? 4.642 -2.107 -10.230 1.00 93.38 93 SER A CA 1
ATOM 738 C C . SER A 1 93 ? 4.226 -2.593 -8.835 1.00 93.38 93 SER A C 1
ATOM 740 O O . SER A 1 93 ? 3.147 -2.229 -8.377 1.00 93.38 93 SER A O 1
ATOM 742 N N . TRP A 1 94 ? 5.004 -3.479 -8.206 1.00 95.56 94 TRP A N 1
ATOM 743 C CA . TRP A 1 94 ? 4.627 -4.131 -6.949 1.00 95.56 94 TRP A CA 1
ATOM 744 C C . TRP A 1 94 ? 4.965 -3.315 -5.701 1.00 95.56 94 TRP A C 1
ATOM 746 O O . TRP A 1 94 ? 6.013 -2.672 -5.619 1.00 95.56 94 TRP A O 1
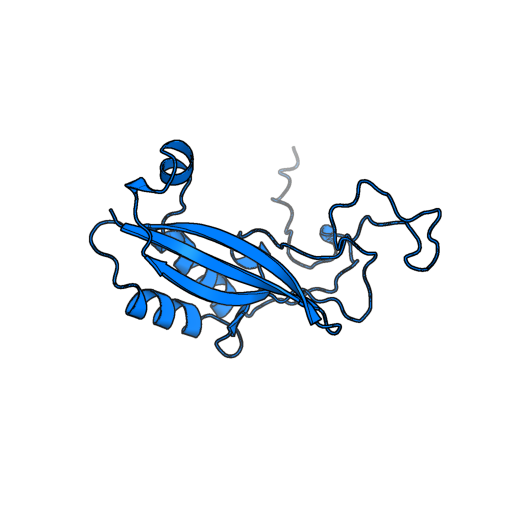ATOM 756 N N . HIS A 1 95 ? 4.092 -3.438 -4.705 1.00 96.69 95 HIS A N 1
ATOM 757 C CA . HIS A 1 95 ? 4.214 -2.895 -3.356 1.00 96.69 95 HIS A CA 1
ATOM 758 C C . HIS A 1 95 ? 4.161 -4.020 -2.342 1.00 96.69 95 HIS A C 1
ATOM 760 O O . HIS A 1 95 ? 3.429 -4.991 -2.517 1.00 96.69 95 HIS A O 1
ATOM 766 N N . GLU A 1 96 ? 4.907 -3.850 -1.262 1.00 97.19 96 GLU A N 1
ATOM 767 C CA . GLU A 1 96 ? 4.991 -4.772 -0.137 1.00 97.19 96 GLU A CA 1
ATOM 768 C C . GLU A 1 96 ? 4.100 -4.247 0.996 1.00 97.19 96 GLU A C 1
ATOM 770 O O . GLU A 1 96 ? 4.240 -3.106 1.455 1.00 97.19 96 GLU A O 1
ATOM 775 N N . PHE A 1 97 ? 3.149 -5.066 1.440 1.00 97.81 97 PHE A N 1
ATOM 776 C CA . PHE A 1 97 ? 2.374 -4.802 2.645 1.00 97.81 97 PHE A CA 1
ATOM 777 C C . PHE A 1 97 ? 3.274 -4.926 3.876 1.00 97.81 97 PHE A C 1
ATOM 779 O O . PHE A 1 97 ? 3.921 -5.950 4.073 1.00 97.81 97 PHE A O 1
ATOM 786 N N . SER A 1 98 ? 3.280 -3.897 4.725 1.00 96.81 98 SER A N 1
ATOM 787 C CA . SER A 1 98 ? 4.111 -3.872 5.930 1.00 96.81 98 SER A CA 1
ATOM 788 C C . SER A 1 98 ? 3.309 -4.281 7.165 1.00 96.81 98 SER A C 1
ATOM 790 O O . SER A 1 98 ? 3.621 -5.284 7.807 1.00 96.81 98 SER A O 1
ATOM 792 N N . CYS A 1 99 ? 2.250 -3.533 7.493 1.00 96.88 99 CYS A N 1
ATOM 793 C CA . CYS A 1 99 ? 1.408 -3.826 8.653 1.00 96.88 99 CYS A CA 1
ATOM 794 C C . CYS A 1 99 ? 0.060 -3.099 8.620 1.00 96.88 99 CYS A C 1
ATOM 796 O O . CYS A 1 99 ? -0.124 -2.094 7.919 1.00 96.88 99 CYS A O 1
ATOM 798 N N . LEU A 1 100 ? -0.872 -3.599 9.433 1.00 97.12 100 LEU A N 1
ATOM 799 C CA . LEU A 1 100 ? -2.081 -2.898 9.836 1.00 97.12 100 LEU A CA 1
ATOM 800 C C . LEU A 1 100 ? -2.077 -2.726 11.357 1.00 97.12 100 LEU A C 1
ATOM 802 O O . LEU A 1 100 ? -1.909 -3.682 12.107 1.00 97.12 100 LEU A O 1
ATOM 806 N N . GLU A 1 101 ? -2.301 -1.508 11.832 1.00 96.19 101 GLU A N 1
ATOM 807 C CA . GLU A 1 101 ? -2.280 -1.214 13.267 1.00 96.19 101 GLU A CA 1
ATOM 808 C C . GLU A 1 101 ? -3.456 -0.333 13.681 1.00 96.19 101 GLU A C 1
ATOM 810 O O . GLU A 1 101 ? -3.877 0.549 12.931 1.00 96.19 101 GLU A O 1
ATOM 815 N N . ALA A 1 102 ? -3.984 -0.555 14.887 1.00 95.06 102 ALA A N 1
ATOM 816 C CA . ALA A 1 102 ? -4.909 0.384 15.508 1.00 95.06 102 ALA A CA 1
ATOM 817 C C . ALA A 1 102 ? -4.146 1.603 16.020 1.00 95.06 102 ALA A C 1
ATOM 819 O O . ALA A 1 102 ? -3.100 1.471 16.655 1.00 95.06 102 ALA A O 1
ATOM 820 N N . ILE A 1 103 ? -4.702 2.786 15.782 1.00 94.50 103 ILE A N 1
ATOM 821 C CA . ILE A 1 103 ? -4.111 4.046 16.226 1.00 94.50 103 ILE A CA 1
ATOM 822 C C . ILE A 1 103 ? -5.092 4.831 17.088 1.00 94.50 103 ILE A C 1
ATOM 824 O O . ILE A 1 103 ? -6.314 4.750 16.925 1.00 94.50 103 ILE A O 1
ATOM 828 N N . ASP A 1 104 ? -4.537 5.621 18.002 1.00 91.00 104 ASP A N 1
ATOM 829 C CA . ASP A 1 104 ? -5.322 6.507 18.848 1.00 91.00 104 ASP A CA 1
ATOM 830 C C . ASP A 1 104 ? -5.932 7.638 18.008 1.00 91.00 104 ASP A C 1
ATOM 832 O O . ASP A 1 104 ? -5.229 8.424 17.369 1.00 91.00 104 ASP A O 1
ATOM 836 N N . ALA A 1 105 ? -7.261 7.738 18.022 1.00 86.19 105 ALA A N 1
ATOM 837 C CA . ALA A 1 105 ? -7.977 8.778 17.300 1.00 86.19 105 ALA A CA 1
ATOM 838 C C . ALA A 1 105 ? -7.704 10.187 17.835 1.00 86.19 105 ALA A C 1
ATOM 840 O O . ALA A 1 105 ? -7.940 11.153 17.111 1.00 86.19 105 ALA A O 1
ATOM 841 N N . GLU A 1 106 ? -7.234 10.346 19.068 1.00 87.94 106 GLU A N 1
ATOM 842 C CA . GLU A 1 106 ? -6.847 11.651 19.609 1.00 87.94 106 GLU A CA 1
ATOM 843 C C . GLU A 1 106 ? -5.483 12.119 19.085 1.00 87.94 106 GLU A C 1
ATOM 845 O O . GLU A 1 106 ? -5.234 13.323 19.033 1.00 87.94 106 GLU A O 1
ATOM 850 N N . ALA A 1 107 ? -4.639 11.196 18.611 1.00 89.62 107 ALA A N 1
ATOM 851 C CA . ALA A 1 107 ? -3.341 11.504 18.009 1.00 89.62 107 ALA A CA 1
ATOM 852 C C . ALA A 1 107 ? -3.435 11.961 16.539 1.00 89.62 107 ALA A C 1
ATOM 854 O O . ALA A 1 107 ? -2.437 12.390 15.963 1.00 89.62 107 ALA A O 1
ATOM 855 N N . VAL A 1 108 ? -4.623 11.884 15.930 1.00 92.44 108 VAL A N 1
ATOM 856 C CA . VAL A 1 108 ? -4.863 12.211 14.518 1.00 92.44 108 VAL A CA 1
ATOM 857 C C . VAL A 1 108 ? -5.697 13.487 14.400 1.00 92.44 108 VAL A C 1
ATOM 859 O O . VAL A 1 108 ? -6.693 13.677 15.111 1.00 92.44 108 VAL A O 1
ATOM 862 N N . SER A 1 109 ? -5.328 14.369 13.466 1.00 93.62 109 SER A N 1
ATOM 863 C CA . SER A 1 109 ? -6.050 15.625 13.253 1.00 93.62 109 SER A CA 1
ATOM 864 C C . SER A 1 109 ? -7.532 15.375 12.899 1.00 93.62 109 SER A C 1
ATOM 866 O O . SER A 1 109 ? -7.878 14.342 12.320 1.00 93.62 109 SER A O 1
ATOM 868 N N . PRO A 1 110 ? -8.466 16.271 13.267 1.00 92.12 110 PRO A N 1
ATOM 869 C CA . PRO A 1 110 ? -9.876 16.119 12.898 1.00 92.12 110 PRO A CA 1
ATOM 870 C C . PRO A 1 110 ? -10.109 15.996 11.384 1.00 92.12 110 PRO A C 1
ATOM 872 O O . PRO A 1 110 ? -10.982 15.232 10.966 1.00 92.12 110 PRO A O 1
ATOM 875 N N . ASP A 1 111 ? -9.332 16.718 10.575 1.00 93.62 111 ASP A N 1
ATOM 876 C CA . ASP A 1 111 ? -9.422 16.689 9.114 1.00 93.62 111 ASP A CA 1
ATOM 877 C C . ASP A 1 111 ? -8.979 15.335 8.548 1.00 93.62 111 ASP A C 1
ATOM 879 O O . ASP A 1 111 ? -9.719 14.731 7.769 1.00 93.62 111 ASP A O 1
ATOM 883 N N . ASP A 1 112 ? -7.858 14.792 9.027 1.00 92.38 112 ASP A N 1
ATOM 884 C CA . ASP A 1 112 ? -7.360 13.479 8.597 1.00 92.38 112 ASP A CA 1
ATOM 885 C C . ASP A 1 112 ? -8.312 12.351 9.010 1.00 92.38 112 ASP A C 1
ATOM 887 O O . ASP A 1 112 ? -8.607 11.445 8.229 1.00 92.38 112 ASP A O 1
ATOM 891 N N . ARG A 1 113 ? -8.898 12.435 10.212 1.00 91.12 113 ARG A N 1
ATOM 892 C CA . ARG A 1 113 ? -9.933 11.488 10.665 1.00 91.12 113 ARG A CA 1
ATOM 893 C C . ARG A 1 113 ? -11.165 11.500 9.776 1.00 91.12 113 ARG A C 1
ATOM 895 O O . ARG A 1 113 ? -11.755 10.454 9.509 1.00 91.12 113 ARG A O 1
ATOM 902 N N . LYS A 1 114 ? -11.578 12.687 9.336 1.00 89.94 114 LYS A N 1
ATOM 903 C CA . LYS A 1 114 ? -12.719 12.852 8.435 1.00 89.94 114 LYS A CA 1
ATOM 904 C C . LYS A 1 114 ? -12.402 12.324 7.034 1.00 89.94 114 LYS A C 1
ATOM 906 O O . LYS A 1 114 ? -13.297 11.767 6.397 1.00 89.94 114 LYS A O 1
ATOM 911 N N . ALA A 1 115 ? -11.157 12.478 6.588 1.00 92.56 115 ALA A N 1
ATOM 912 C CA . ALA A 1 115 ? -10.656 11.992 5.306 1.00 92.56 115 ALA A CA 1
ATOM 913 C C . ALA A 1 115 ? -10.345 10.481 5.287 1.00 92.56 115 ALA A C 1
ATOM 915 O O . ALA A 1 115 ? -10.243 9.906 4.204 1.00 92.56 115 ALA A O 1
ATOM 916 N N . ALA A 1 116 ? -10.231 9.830 6.452 1.00 94.44 116 ALA A N 1
ATOM 917 C CA . ALA A 1 116 ? -9.963 8.398 6.556 1.00 94.44 116 ALA A CA 1
ATOM 918 C C . ALA A 1 116 ? -10.983 7.557 5.766 1.00 94.44 116 ALA A C 1
ATOM 920 O O . ALA A 1 116 ? -12.199 7.773 5.849 1.00 94.44 116 ALA A O 1
ATOM 921 N N . ARG A 1 117 ? -10.475 6.575 5.014 1.00 95.19 117 ARG A N 1
ATOM 922 C CA . ARG A 1 117 ? -11.280 5.707 4.141 1.00 95.19 117 ARG A CA 1
ATOM 923 C C . ARG A 1 117 ? -12.034 4.666 4.958 1.00 95.19 117 ARG A C 1
ATOM 925 O O . ARG A 1 117 ? -11.527 4.165 5.955 1.00 95.19 117 ARG A O 1
ATOM 932 N N . GLU A 1 118 ? -13.224 4.282 4.512 1.00 95.50 118 GLU A N 1
ATOM 933 C CA . GLU A 1 118 ? -13.955 3.176 5.135 1.00 95.50 118 GLU A CA 1
ATOM 934 C C . GLU A 1 118 ? -13.222 1.846 4.909 1.00 95.50 118 GLU A C 1
ATOM 936 O O . GLU A 1 118 ? -12.959 1.457 3.765 1.00 95.50 118 GLU A O 1
ATOM 941 N N . ILE A 1 119 ? -12.938 1.110 5.989 1.00 95.81 119 ILE A N 1
ATOM 942 C CA . ILE A 1 119 ? -12.232 -0.180 5.917 1.00 95.81 119 ILE A CA 1
ATOM 943 C C . ILE A 1 119 ? -12.961 -1.190 5.020 1.00 95.81 119 ILE A C 1
ATOM 945 O O . ILE A 1 119 ? -12.328 -1.961 4.304 1.00 95.81 119 ILE A O 1
ATOM 949 N N . GLY A 1 120 ? -14.297 -1.165 5.007 1.00 95.00 120 GLY A N 1
ATOM 950 C CA . GLY A 1 120 ? -15.097 -2.062 4.172 1.00 95.00 120 GLY A CA 1
ATOM 951 C C . GLY A 1 120 ? -14.882 -1.823 2.676 1.00 95.00 120 GLY A C 1
ATOM 952 O O . GLY A 1 120 ? -14.716 -2.776 1.917 1.00 95.00 120 GLY A O 1
ATOM 953 N N . GLU A 1 121 ? -14.831 -0.558 2.249 1.00 95.19 121 GLU A N 1
ATOM 954 C CA . GLU A 1 121 ? -14.559 -0.202 0.851 1.00 95.19 121 GLU A CA 1
ATOM 955 C C . GLU A 1 121 ? -13.111 -0.497 0.462 1.00 95.19 121 GLU A C 1
ATOM 957 O O . GLU A 1 121 ? -12.851 -0.932 -0.663 1.00 95.19 121 GLU A O 1
ATOM 962 N N . PHE A 1 122 ? -12.188 -0.289 1.403 1.00 96.69 122 PHE A N 1
ATOM 963 C CA . PHE A 1 122 ? -10.774 -0.602 1.247 1.00 96.69 122 PHE A CA 1
ATOM 964 C C . PHE A 1 122 ? -10.555 -2.101 1.010 1.00 96.69 122 PHE A C 1
ATOM 966 O O . PHE A 1 122 ? -10.026 -2.482 -0.031 1.00 96.69 122 PHE A O 1
ATOM 973 N N . LEU A 1 123 ? -11.057 -2.962 1.901 1.00 96.94 123 LEU A N 1
ATOM 974 C CA . LEU A 1 123 ? -10.975 -4.419 1.749 1.00 96.94 123 LEU A CA 1
ATOM 975 C C . LEU A 1 123 ? -11.657 -4.896 0.464 1.00 96.94 123 LEU A C 1
ATOM 977 O O . LEU A 1 123 ? -11.109 -5.726 -0.257 1.00 96.94 123 LEU A O 1
ATOM 981 N N . ALA A 1 124 ? -12.818 -4.332 0.123 1.00 97.12 124 ALA A N 1
ATOM 982 C CA . ALA A 1 124 ? -13.505 -4.684 -1.112 1.00 97.12 124 ALA A CA 1
ATOM 983 C C . ALA A 1 124 ? -12.686 -4.319 -2.366 1.00 97.12 124 ALA A C 1
ATOM 985 O O . ALA A 1 124 ? -12.826 -4.977 -3.395 1.00 97.12 124 ALA A O 1
ATOM 986 N N . ALA A 1 125 ? -11.842 -3.281 -2.319 1.00 97.06 125 ALA A N 1
ATOM 987 C CA . ALA A 1 125 ? -10.936 -2.953 -3.420 1.00 97.06 125 ALA A CA 1
ATOM 988 C C . ALA A 1 125 ? -9.864 -4.033 -3.606 1.00 97.06 125 ALA A C 1
ATOM 990 O O . ALA A 1 125 ? -9.698 -4.521 -4.724 1.00 97.06 125 ALA A O 1
ATOM 991 N N . PHE A 1 126 ? -9.231 -4.467 -2.514 1.00 97.88 126 PHE A N 1
ATOM 992 C CA . PHE A 1 126 ? -8.270 -5.571 -2.513 1.00 97.88 126 PHE A CA 1
ATOM 993 C C . PHE A 1 126 ? -8.891 -6.879 -3.013 1.00 97.88 126 PHE A C 1
ATOM 995 O O . PHE A 1 126 ? -8.368 -7.506 -3.928 1.00 97.88 126 PHE A O 1
ATOM 1002 N N . GLU A 1 127 ? -10.067 -7.251 -2.507 1.00 97.75 127 GLU A N 1
ATOM 1003 C CA . GLU A 1 127 ? -10.775 -8.463 -2.938 1.00 97.75 127 GLU A CA 1
ATOM 1004 C C . GLU A 1 127 ? -11.132 -8.437 -4.429 1.00 97.75 127 GLU A C 1
ATOM 1006 O O . GLU A 1 127 ? -11.027 -9.452 -5.122 1.00 97.75 127 GLU A O 1
ATOM 1011 N N . ARG A 1 128 ? -11.552 -7.276 -4.949 1.00 97.44 128 ARG A N 1
ATOM 1012 C CA . ARG A 1 128 ? -11.839 -7.109 -6.380 1.00 97.44 128 ARG A CA 1
ATOM 1013 C C . ARG A 1 128 ? -10.580 -7.237 -7.231 1.00 97.44 128 ARG A C 1
ATOM 1015 O O . ARG A 1 128 ? -10.668 -7.857 -8.290 1.00 97.44 128 ARG A O 1
ATOM 1022 N N . ALA A 1 129 ? -9.463 -6.649 -6.803 1.00 95.81 129 ALA A N 1
ATOM 1023 C CA . ALA A 1 129 ? -8.188 -6.734 -7.509 1.00 95.81 129 ALA A CA 1
ATOM 1024 C C . ALA A 1 129 ? -7.666 -8.179 -7.514 1.00 95.81 129 ALA A C 1
ATOM 1026 O O . ALA A 1 129 ? -7.480 -8.754 -8.584 1.00 95.81 129 ALA A O 1
ATOM 1027 N N . ALA A 1 130 ? -7.601 -8.816 -6.342 1.00 96.12 130 ALA A N 1
ATOM 1028 C CA . ALA A 1 130 ? -7.192 -10.209 -6.182 1.00 96.12 130 ALA A CA 1
ATOM 1029 C C . ALA A 1 130 ? -8.031 -11.166 -7.042 1.00 96.12 130 ALA A C 1
ATOM 1031 O O . ALA A 1 130 ? -7.498 -11.995 -7.776 1.00 96.12 130 ALA A O 1
ATOM 1032 N N . LYS A 1 131 ? -9.363 -11.007 -7.040 1.00 96.44 131 LYS A N 1
ATOM 1033 C CA . LYS A 1 131 ? -10.269 -11.836 -7.853 1.00 96.44 131 LYS A CA 1
ATOM 1034 C C . LYS A 1 131 ? -10.063 -11.660 -9.360 1.00 96.44 131 LYS A C 1
ATOM 1036 O O . LYS A 1 131 ? -10.337 -12.584 -10.123 1.00 96.44 131 LYS A O 1
ATOM 1041 N N . ARG A 1 132 ? -9.642 -10.475 -9.805 1.00 94.88 132 ARG A N 1
ATOM 1042 C CA . ARG A 1 132 ? -9.330 -10.198 -11.216 1.00 94.88 132 ARG A CA 1
ATOM 1043 C C . ARG A 1 132 ? -7.931 -10.679 -11.613 1.00 94.88 132 ARG A C 1
ATOM 1045 O O . ARG A 1 132 ? -7.643 -10.682 -12.808 1.00 94.88 132 ARG A O 1
ATOM 1052 N N . GLY A 1 133 ? -7.121 -11.095 -10.640 1.00 94.81 133 GLY A N 1
ATOM 1053 C CA . GLY A 1 133 ? -5.683 -11.260 -10.785 1.00 94.81 133 GLY A CA 1
ATOM 1054 C C . GLY A 1 133 ? -4.993 -9.899 -10.792 1.00 94.81 133 GLY A C 1
ATOM 1055 O O . GLY A 1 133 ? -5.423 -8.980 -11.496 1.00 94.81 133 GLY A O 1
ATOM 1056 N N . TRP A 1 134 ? -3.921 -9.773 -10.012 1.00 95.38 134 TRP A N 1
ATOM 1057 C CA . TRP A 1 134 ? -3.066 -8.592 -10.041 1.00 95.38 134 TRP A CA 1
ATOM 1058 C C . TRP A 1 134 ? -2.491 -8.407 -11.443 1.00 95.38 134 TRP A C 1
ATOM 1060 O O . TRP A 1 134 ? -1.984 -9.349 -12.052 1.00 95.38 134 TRP A O 1
ATOM 1070 N N . LYS A 1 135 ? -2.609 -7.190 -11.975 1.00 94.69 135 LYS A N 1
ATOM 1071 C CA . LYS A 1 135 ? -2.124 -6.855 -13.320 1.00 94.69 135 LYS A CA 1
ATOM 1072 C C . LYS A 1 135 ? -0.813 -6.072 -13.241 1.00 94.69 135 LYS A C 1
ATOM 1074 O O . LYS A 1 135 ? -0.895 -4.845 -13.165 1.00 94.69 135 LYS A O 1
ATOM 1079 N N . PRO A 1 136 ? 0.360 -6.725 -13.204 1.00 92.12 136 PRO A N 1
ATOM 1080 C CA . PRO A 1 136 ? 1.623 -6.002 -13.224 1.00 92.12 136 PRO A CA 1
ATOM 1081 C C . PRO A 1 136 ? 1.728 -5.163 -14.495 1.00 92.12 136 PRO A C 1
ATOM 1083 O O . PRO A 1 136 ? 1.208 -5.537 -15.550 1.00 92.12 136 PRO A O 1
ATOM 1086 N N . PHE A 1 137 ? 2.386 -4.019 -14.378 1.00 89.06 137 PHE A N 1
ATOM 1087 C CA . PHE A 1 137 ? 2.682 -3.148 -15.505 1.00 89.06 137 PHE A CA 1
ATOM 1088 C C . PHE A 1 137 ? 4.162 -2.803 -15.508 1.00 89.06 137 PHE A C 1
ATOM 1090 O O . PHE A 1 137 ? 4.790 -2.737 -14.454 1.00 89.06 137 PHE A O 1
ATOM 1097 N N . GLU A 1 138 ? 4.697 -2.555 -16.698 1.00 84.44 138 GLU A N 1
ATOM 1098 C CA . GLU A 1 138 ? 6.073 -2.100 -16.851 1.00 84.44 138 GLU A CA 1
ATOM 1099 C C . GLU A 1 138 ? 6.170 -0.620 -16.448 1.00 84.44 138 GLU A C 1
ATOM 1101 O O . GLU A 1 138 ? 5.429 0.225 -16.981 1.00 84.44 138 GLU A O 1
ATOM 1106 N N . PRO A 1 139 ? 7.043 -0.283 -15.485 1.00 80.69 139 PRO A N 1
ATOM 1107 C CA . PRO A 1 139 ? 7.436 1.092 -15.213 1.00 80.69 139 PRO A CA 1
ATOM 1108 C C . PRO A 1 139 ? 7.928 1.806 -16.473 1.00 80.69 139 PRO A C 1
ATOM 1110 O O . PRO A 1 139 ? 8.354 1.185 -17.440 1.00 80.69 139 PRO A O 1
ATOM 1113 N N . GLY A 1 140 ? 7.842 3.136 -16.496 1.00 66.94 140 GLY A N 1
ATOM 1114 C CA . GLY A 1 140 ? 8.309 3.924 -17.647 1.00 66.94 140 GLY A CA 1
ATOM 1115 C C . GLY A 1 140 ? 7.365 3.946 -18.854 1.00 66.94 140 GLY A C 1
ATOM 1116 O O . GLY A 1 140 ? 7.375 4.913 -19.611 1.00 66.94 140 GLY A O 1
ATOM 1117 N N . LEU A 1 141 ? 6.451 2.978 -18.999 1.00 66.12 141 LEU A N 1
ATOM 1118 C CA . LEU A 1 141 ? 5.368 3.113 -19.973 1.00 66.12 141 LEU A CA 1
ATOM 1119 C C . LEU A 1 141 ? 4.381 4.202 -19.522 1.00 66.12 141 LEU A C 1
ATOM 1121 O O . LEU A 1 141 ? 4.041 4.278 -18.333 1.00 66.12 141 LEU A O 1
ATOM 1125 N N . PRO A 1 142 ? 3.873 5.043 -20.436 1.00 57.62 142 PRO A N 1
ATOM 1126 C CA . PRO A 1 142 ? 2.885 6.053 -20.089 1.00 57.62 142 PRO A CA 1
ATOM 1127 C C . PRO A 1 142 ? 1.584 5.398 -19.603 1.00 57.62 142 PRO A C 1
ATOM 1129 O O . PRO A 1 142 ? 1.225 4.304 -20.035 1.00 57.62 142 PRO A O 1
ATOM 1132 N N . ALA A 1 143 ? 0.843 6.068 -18.714 1.00 55.75 143 ALA A N 1
ATOM 1133 C CA . ALA A 1 143 ? -0.323 5.491 -18.0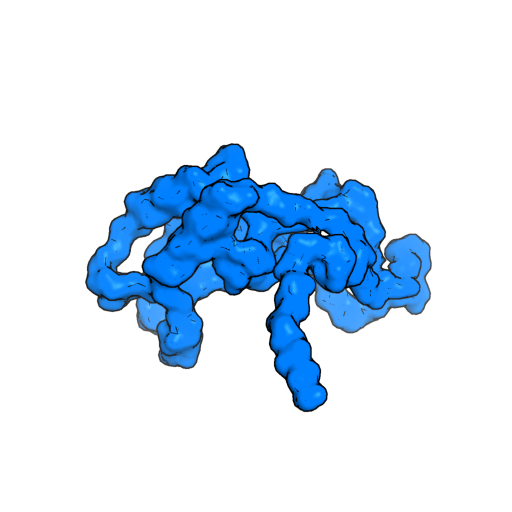30 1.00 55.75 143 ALA A CA 1
ATOM 1134 C C . ALA A 1 143 ? -1.392 4.896 -18.974 1.00 55.75 143 ALA A C 1
ATOM 1136 O O . ALA A 1 143 ? -2.040 3.911 -18.626 1.00 55.75 143 ALA A O 1
ATOM 1137 N N . PHE A 1 144 ? -1.541 5.433 -20.192 1.00 52.78 144 PHE A N 1
ATOM 1138 C CA . PHE A 1 144 ? -2.461 4.900 -21.206 1.00 52.78 144 PHE A CA 1
ATOM 1139 C C . PHE A 1 144 ? -2.027 3.545 -21.794 1.00 52.78 144 PHE A C 1
ATOM 1141 O O . PHE A 1 144 ? -2.867 2.810 -22.306 1.00 52.78 144 PHE A O 1
ATOM 1148 N N . ALA A 1 145 ? -0.740 3.200 -21.710 1.00 52.72 145 ALA A N 1
ATOM 1149 C CA . ALA A 1 145 ? -0.184 1.923 -22.150 1.00 52.72 145 ALA A CA 1
ATOM 1150 C C . ALA A 1 145 ? -0.198 0.848 -21.043 1.00 52.72 145 ALA A C 1
ATOM 1152 O O . ALA A 1 145 ? -0.082 -0.334 -21.346 1.00 52.72 145 ALA A O 1
ATOM 1153 N N . ARG A 1 146 ? -0.433 1.223 -19.773 1.00 58.25 146 ARG A N 1
ATOM 1154 C CA . ARG A 1 146 ? -0.449 0.317 -18.600 1.00 58.25 146 ARG A CA 1
ATOM 1155 C C . ARG A 1 146 ? -1.715 -0.557 -18.470 1.00 58.25 146 ARG A C 1
ATOM 1157 O O . ARG A 1 146 ? -1.963 -1.138 -17.420 1.00 58.25 146 ARG A O 1
ATOM 1164 N N . GLY A 1 147 ? -2.540 -0.658 -19.518 1.00 47.59 147 GLY A N 1
ATOM 1165 C CA . GLY A 1 147 ? -3.597 -1.679 -19.622 1.00 47.59 147 GLY A CA 1
ATOM 1166 C C . GLY A 1 147 ? -4.783 -1.570 -18.646 1.00 47.59 147 GLY A C 1
ATOM 1167 O O . GLY A 1 147 ? -5.371 -2.597 -18.297 1.00 47.59 147 GLY A O 1
ATOM 1168 N N . GLY A 1 148 ? -5.151 -0.359 -18.201 1.00 46.00 148 GLY A N 1
ATOM 1169 C CA . GLY A 1 148 ? -6.191 -0.174 -17.172 1.00 46.00 148 GLY A CA 1
ATOM 1170 C C . GLY A 1 148 ? -7.222 0.940 -17.383 1.00 46.00 148 GLY A C 1
ATOM 1171 O O . GLY A 1 148 ? -8.190 0.989 -16.630 1.00 46.00 148 GLY A O 1
ATOM 1172 N N . PHE A 1 149 ? -7.071 1.812 -18.384 1.00 40.81 149 PHE A N 1
ATOM 1173 C CA . PHE A 1 149 ? -8.050 2.870 -18.656 1.00 40.81 149 PHE A CA 1
ATOM 1174 C C . PHE A 1 149 ? -8.901 2.488 -19.873 1.00 40.81 149 PHE A C 1
ATOM 1176 O O . PHE A 1 149 ? -8.607 2.879 -21.002 1.00 40.81 149 PHE A O 1
ATOM 1183 N N . GLU A 1 150 ? -9.974 1.718 -19.662 1.00 39.81 150 GLU A N 1
ATOM 1184 C CA . GLU A 1 150 ? -11.123 1.847 -20.563 1.00 39.81 150 GLU A CA 1
ATOM 1185 C C . GLU A 1 150 ? -11.582 3.300 -20.428 1.00 39.81 150 GLU A C 1
ATOM 1187 O O . GLU A 1 150 ? -12.004 3.735 -19.353 1.00 39.81 150 GLU A O 1
ATOM 1192 N N . LYS A 1 151 ? -11.403 4.092 -21.492 1.00 40.81 151 LYS A N 1
ATOM 1193 C CA . LYS A 1 151 ? -12.008 5.423 -21.561 1.00 40.81 151 LYS A CA 1
ATOM 1194 C C . LYS A 1 151 ? -13.500 5.247 -21.249 1.00 40.81 151 LYS A C 1
ATOM 1196 O O . LYS A 1 151 ? -14.096 4.335 -21.821 1.00 40.81 151 LYS A O 1
ATOM 1201 N N . PRO A 1 152 ? -14.115 6.071 -20.380 1.00 42.88 152 PRO A N 1
ATOM 1202 C CA . PRO A 1 152 ? -15.567 6.091 -20.313 1.00 42.88 152 PRO A CA 1
ATOM 1203 C C . PRO A 1 152 ? -16.064 6.377 -21.727 1.00 42.88 152 PRO A C 1
ATOM 1205 O O . PRO A 1 152 ? -15.595 7.329 -22.355 1.00 42.88 152 PRO A O 1
ATOM 1208 N N . ASP A 1 153 ? -16.917 5.482 -22.220 1.00 43.59 153 ASP A N 1
ATOM 1209 C CA . ASP A 1 153 ? -17.526 5.524 -23.543 1.00 43.59 153 ASP A CA 1
ATOM 1210 C C . ASP A 1 153 ? -17.941 6.968 -23.835 1.00 43.59 153 ASP A C 1
ATOM 1212 O O . ASP A 1 153 ? -18.789 7.549 -23.147 1.00 43.59 153 ASP A O 1
ATOM 1216 N N . ALA A 1 154 ? -17.229 7.600 -24.767 1.00 42.56 154 ALA A N 1
ATOM 1217 C CA . ALA A 1 154 ? -17.587 8.924 -25.215 1.00 42.56 154 ALA A CA 1
ATOM 1218 C C . ALA A 1 154 ? -18.918 8.756 -25.943 1.00 42.56 154 ALA A C 1
ATOM 1220 O O . ALA A 1 154 ? -18.949 8.246 -27.058 1.00 42.56 154 ALA A O 1
ATOM 1221 N N . LEU A 1 155 ? -20.007 9.151 -25.280 1.00 48.34 155 LEU A N 1
ATOM 1222 C CA . LEU A 1 155 ? -21.285 9.423 -25.923 1.00 48.34 155 LEU A CA 1
ATOM 1223 C C . LEU A 1 155 ? -21.014 10.408 -27.065 1.00 48.34 155 LEU A C 1
ATOM 1225 O O . LEU A 1 155 ? -20.841 11.606 -26.833 1.00 48.34 155 LEU A O 1
ATOM 1229 N N . GLU A 1 156 ? -20.906 9.878 -28.281 1.00 42.50 156 GLU A N 1
ATOM 1230 C CA . GLU A 1 156 ? -20.900 10.684 -29.494 1.00 42.50 156 GLU A CA 1
ATOM 1231 C C . GLU A 1 156 ? -22.275 11.368 -29.632 1.00 42.50 156 GLU A C 1
ATOM 1233 O O . GLU A 1 156 ? -23.298 10.726 -29.364 1.00 42.50 156 GLU A O 1
ATOM 1238 N N . PRO A 1 157 ? -22.321 12.667 -29.982 1.00 59.00 157 PRO A N 1
ATOM 1239 C CA . PRO A 1 157 ? -23.569 13.386 -30.228 1.00 59.00 157 PRO A CA 1
ATOM 1240 C C . PRO A 1 157 ? -24.249 12.995 -31.547 1.00 59.00 157 PRO A C 1
ATOM 1242 O O . PRO A 1 157 ? -23.537 12.672 -32.525 1.00 59.00 157 PRO A O 1
#

Foldseek 3Di:
DWKKKWKKWDAFQVGDIFIFIAIEDEDDDDPFVVLLVLLLVLADVSWKAACVLLVGDQRALEDLPDPFDPVDPVRPDPPPDPRYDHDDPRDWRMMTGDGMDIDDPVVDDPVSVVVHHYSVSSSVSSNVCSVVDGQIAGPSDPPVPRPPDPDPPPPDD

Secondary structure (DSSP, 8-state):
-EEEEEEEEEE-TT--EEEEEEEEEESS---HHHHHHHHHTTSBTTTEE-HHHHT-----SEETT--S-TT-TTTS-TTS-TT-EE--TT--S-EEEEEEEEE-GGGS-HHHHHHPEEHHHHHHHHHHHHHH------TTS-GGGSS----------

Organism: NCBI:txid414046

Sequence (157 aa):
MALLRFSYLYRDASNYKNAGEVLLRAQGDADVEAIEERLRKTLDDGEYFIASQVGVPEVFLWSAEADYDPDDEETFPDDLGPGKYVVSDDDHSWHEFSCLEAIDAEAVSPDDRKAAREIGEFLAAFERAAKRGWKPFEPGLPAFARGGFEKPDALEP

Radius of gyration: 17.96 Å; chains: 1; bounding box: 48×34×50 Å